Protein AF-A0A3C0B7F6-F1 (afdb_monomer_lite)

Foldseek 3Di:
DPVVVVVVVVVVVVVVVVVVVVVCVVCVPPDDDDDDLPFLDFDKQFQDDDPPDGPGHSLRVQAQFFASAFDAQPPPRHTLDHHGDTCHNVSSVVCRVGPNGITTTHDPVRRD

pLDDT: mean 92.84, std 5.3, range [62.16, 97.44]

Structure (mmCIF, N/CA/C/O backbone):
data_AF-A0A3C0B7F6-F1
#
_entry.id   AF-A0A3C0B7F6-F1
#
loop_
_atom_site.group_PDB
_atom_site.id
_atom_site.type_symbol
_atom_site.label_atom_id
_atom_site.label_alt_id
_atom_site.label_comp_id
_atom_site.label_asym_id
_atom_site.label_entity_id
_atom_site.label_seq_id
_atom_site.pdbx_PDB_ins_code
_atom_site.Cartn_x
_atom_site.Cartn_y
_atom_site.Cartn_z
_atom_site.occupancy
_atom_site.B_iso_or_equiv
_atom_site.auth_seq_id
_atom_site.auth_comp_id
_atom_site.auth_asym_id
_atom_site.auth_atom_id
_atom_site.pdbx_PDB_model_num
ATOM 1 N N . GLY A 1 1 ? 28.510 28.489 -12.071 1.00 62.16 1 GLY A N 1
ATOM 2 C CA . GLY A 1 1 ? 27.187 27.966 -11.676 1.00 62.16 1 GLY A CA 1
ATOM 3 C C . GLY A 1 1 ? 26.523 27.169 -12.787 1.00 62.16 1 GLY A C 1
ATOM 4 O O . GLY A 1 1 ? 26.459 25.955 -12.681 1.00 62.16 1 GLY A O 1
ATOM 5 N N . ALA A 1 2 ? 26.087 27.824 -13.869 1.00 69.12 2 ALA A N 1
ATOM 6 C CA . ALA A 1 2 ? 25.191 27.233 -14.876 1.00 69.12 2 ALA A CA 1
ATOM 7 C C . ALA A 1 2 ? 25.734 26.014 -15.659 1.00 69.12 2 ALA A C 1
ATOM 9 O O . ALA A 1 2 ? 25.000 25.056 -15.872 1.00 69.12 2 ALA A O 1
ATOM 10 N N . ARG A 1 3 ? 27.021 25.996 -16.048 1.00 77.44 3 ARG A N 1
ATOM 11 C CA . ARG A 1 3 ? 27.605 24.877 -16.825 1.00 77.44 3 ARG A CA 1
ATOM 12 C C . ARG A 1 3 ? 27.626 23.541 -16.073 1.00 77.44 3 ARG A C 1
ATOM 14 O O . ARG A 1 3 ? 27.399 22.509 -16.689 1.00 77.44 3 ARG A O 1
ATOM 21 N N . LYS A 1 4 ? 27.881 23.569 -14.758 1.00 83.06 4 L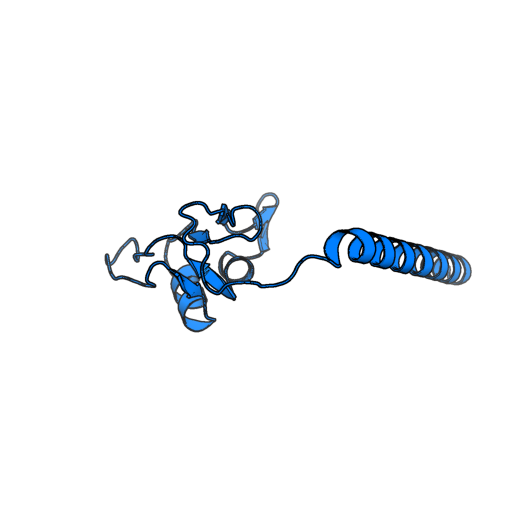YS A N 1
ATOM 22 C CA . LYS A 1 4 ? 27.871 22.360 -13.921 1.00 83.06 4 LYS A CA 1
ATOM 23 C C . LYS A 1 4 ? 26.449 21.819 -13.775 1.00 83.06 4 LYS A C 1
ATOM 25 O O . LYS A 1 4 ? 26.243 20.637 -13.981 1.00 83.06 4 LYS A O 1
ATOM 30 N N . GLY A 1 5 ? 25.471 22.701 -13.546 1.00 82.31 5 GLY A N 1
ATOM 31 C CA . GLY A 1 5 ? 24.060 22.309 -13.481 1.00 82.31 5 GLY A CA 1
ATOM 32 C C . GLY A 1 5 ? 23.566 21.645 -14.768 1.00 82.31 5 GLY A C 1
ATOM 33 O O . GLY A 1 5 ? 22.909 20.619 -14.699 1.00 82.31 5 GLY A O 1
ATOM 34 N N . LEU A 1 6 ? 23.942 22.164 -15.943 1.00 78.81 6 LEU A N 1
ATOM 35 C CA . LEU A 1 6 ? 23.577 21.547 -17.226 1.00 78.81 6 LEU A CA 1
ATOM 36 C C . LEU A 1 6 ? 24.207 20.158 -17.418 1.00 78.81 6 LEU A C 1
ATOM 38 O O . LEU A 1 6 ? 23.535 19.248 -17.898 1.00 78.81 6 LEU A O 1
ATOM 42 N N . ALA A 1 7 ? 25.472 19.986 -17.024 1.00 84.31 7 ALA A N 1
ATOM 43 C CA . ALA A 1 7 ? 26.149 18.692 -17.085 1.00 84.31 7 ALA A CA 1
ATOM 44 C C . ALA A 1 7 ? 25.547 17.679 -16.094 1.00 84.31 7 ALA A C 1
ATOM 46 O O . ALA A 1 7 ? 25.276 16.544 -16.477 1.00 84.31 7 ALA A O 1
ATOM 47 N N . ASP A 1 8 ? 25.274 18.101 -14.856 1.00 90.50 8 ASP A N 1
ATOM 48 C CA . ASP A 1 8 ? 24.653 17.260 -13.827 1.00 90.50 8 ASP A CA 1
ATOM 49 C C . ASP A 1 8 ? 23.233 16.842 -14.244 1.00 90.50 8 ASP A C 1
ATOM 51 O O . ASP A 1 8 ? 22.850 15.689 -14.062 1.00 90.50 8 ASP A O 1
ATOM 55 N N . THR A 1 9 ? 22.456 17.748 -14.848 1.00 85.56 9 THR A N 1
ATOM 56 C CA . THR A 1 9 ? 21.124 17.432 -15.384 1.00 85.56 9 THR A CA 1
ATOM 57 C C . THR A 1 9 ? 21.205 16.425 -16.527 1.00 85.56 9 THR A C 1
ATOM 59 O O . THR A 1 9 ? 20.432 15.468 -16.546 1.00 85.56 9 THR A O 1
ATOM 62 N N . ALA A 1 10 ? 22.146 16.592 -17.461 1.00 83.25 10 ALA A N 1
ATOM 63 C CA . ALA A 1 10 ? 22.335 15.642 -18.555 1.00 83.25 10 ALA A CA 1
ATOM 64 C C . ALA A 1 10 ? 22.712 14.241 -18.040 1.00 83.25 10 ALA A C 1
ATOM 66 O O . ALA A 1 10 ? 22.133 13.252 -18.488 1.00 83.25 10 ALA A O 1
ATOM 67 N N . LEU A 1 11 ? 23.615 14.158 -17.055 1.00 88.31 11 LEU A N 1
ATOM 68 C CA . LEU A 1 11 ? 24.017 12.888 -16.443 1.00 88.31 11 LEU A CA 1
ATOM 69 C C . LEU A 1 11 ? 22.842 12.216 -15.715 1.00 88.31 11 LEU A C 1
ATOM 71 O O . LEU A 1 11 ? 22.522 11.065 -15.993 1.00 88.31 11 LEU A O 1
ATOM 75 N N . LYS A 1 12 ? 22.123 12.969 -14.871 1.00 92.25 12 LYS A N 1
ATOM 76 C CA . LYS A 1 12 ? 20.941 12.465 -14.150 1.00 92.25 12 LYS A CA 1
ATOM 77 C C . LYS A 1 12 ? 19.830 11.997 -15.089 1.00 92.25 12 LYS A C 1
ATOM 79 O O . LYS A 1 12 ? 19.112 11.061 -14.760 1.00 92.25 12 LYS A O 1
ATOM 84 N N . THR A 1 13 ? 19.691 12.630 -16.253 1.00 91.25 13 THR A N 1
ATOM 85 C CA . THR A 1 13 ? 18.720 12.216 -17.277 1.00 91.25 13 THR A CA 1
ATOM 86 C C . THR A 1 13 ? 19.089 10.851 -17.859 1.00 91.25 13 THR A C 1
ATOM 88 O O . THR A 1 13 ? 18.220 9.994 -18.014 1.00 91.25 13 THR A O 1
ATOM 91 N N . ALA A 1 14 ? 20.377 10.624 -18.141 1.00 92.31 14 ALA A N 1
ATOM 92 C CA . ALA A 1 14 ? 20.868 9.330 -18.611 1.00 92.31 14 ALA A CA 1
ATOM 93 C C . ALA A 1 14 ? 20.690 8.232 -17.547 1.00 92.31 14 ALA A C 1
ATOM 95 O O . ALA A 1 14 ? 20.205 7.147 -17.868 1.00 92.31 14 ALA A O 1
ATOM 96 N N . ASP A 1 15 ? 21.001 8.532 -16.283 1.00 94.06 15 ASP A N 1
ATOM 97 C CA . ASP A 1 15 ? 20.839 7.591 -15.169 1.00 94.06 15 ASP A CA 1
ATOM 98 C C . ASP A 1 15 ? 19.368 7.226 -14.933 1.00 94.06 15 ASP A C 1
ATOM 100 O O . ASP A 1 15 ? 19.040 6.053 -14.744 1.00 94.06 15 ASP A O 1
ATOM 104 N N . ALA A 1 16 ? 18.464 8.209 -15.004 1.00 94.75 16 ALA A N 1
ATOM 105 C CA . ALA A 1 16 ? 17.028 7.972 -14.888 1.00 94.75 16 ALA A CA 1
ATOM 106 C C . ALA A 1 16 ? 16.518 7.048 -16.005 1.00 94.75 16 ALA A C 1
ATOM 108 O O . ALA A 1 16 ? 15.811 6.084 -15.719 1.00 94.75 16 ALA A O 1
ATOM 109 N N . GLY A 1 17 ? 16.923 7.288 -17.259 1.00 95.25 17 GLY A N 1
ATOM 110 C CA . GLY A 1 17 ? 16.559 6.430 -18.392 1.00 95.25 17 GLY A CA 1
ATOM 111 C C . GLY A 1 17 ? 17.132 5.012 -18.291 1.00 95.25 17 GLY A C 1
ATOM 112 O O . GLY A 1 17 ? 16.500 4.039 -18.699 1.00 95.25 17 GLY A O 1
ATOM 113 N N . TYR A 1 18 ? 18.326 4.873 -17.716 1.00 95.56 18 TYR A N 1
ATOM 114 C CA . TYR A 1 18 ? 18.918 3.566 -17.463 1.00 95.56 18 TYR A CA 1
ATOM 115 C C . TYR A 1 18 ? 18.164 2.787 -16.379 1.00 95.56 18 TYR A C 1
ATOM 117 O O . TYR A 1 18 ? 17.898 1.593 -16.540 1.00 95.56 18 TYR A O 1
ATOM 125 N N . LEU A 1 19 ? 17.796 3.466 -15.289 1.00 96.38 19 LEU A N 1
ATOM 126 C CA . LEU A 1 19 ? 17.032 2.875 -14.197 1.00 96.38 19 LEU A CA 1
ATOM 127 C C . LEU A 1 19 ? 15.643 2.430 -14.662 1.00 96.38 19 LEU A C 1
ATOM 129 O O . LEU A 1 19 ? 15.256 1.300 -14.375 1.00 96.38 19 LEU A O 1
ATOM 133 N N . THR A 1 20 ? 14.916 3.267 -15.409 1.00 96.69 20 THR A N 1
ATOM 134 C CA . THR A 1 20 ? 13.578 2.909 -15.906 1.00 96.69 20 THR A CA 1
ATOM 135 C C . THR A 1 20 ? 13.621 1.678 -16.800 1.00 96.69 20 THR A C 1
ATOM 137 O O . THR A 1 20 ? 12.809 0.778 -16.610 1.00 96.69 20 THR A O 1
ATOM 140 N N . ARG A 1 21 ? 14.607 1.570 -17.701 1.00 97.12 21 ARG A N 1
ATOM 141 C CA . ARG A 1 21 ? 14.794 0.363 -18.517 1.00 97.12 21 ARG A CA 1
ATOM 142 C C . ARG A 1 21 ? 14.992 -0.884 -17.655 1.00 97.12 21 ARG A C 1
ATOM 144 O O . ARG A 1 21 ? 14.318 -1.879 -17.877 1.00 97.12 21 ARG A O 1
ATOM 151 N N . ARG A 1 22 ? 15.879 -0.824 -16.656 1.00 97.38 22 ARG A N 1
ATOM 152 C CA . ARG A 1 22 ? 16.122 -1.966 -15.760 1.00 97.38 22 ARG A CA 1
ATOM 153 C C . ARG A 1 22 ? 14.885 -2.361 -14.956 1.00 97.38 22 ARG A C 1
ATOM 155 O O . ARG A 1 22 ? 14.677 -3.545 -14.726 1.00 97.38 22 ARG A O 1
ATOM 162 N N . LEU A 1 23 ? 14.089 -1.389 -14.513 1.00 97.44 23 LEU A N 1
ATOM 163 C CA . LEU A 1 23 ? 12.840 -1.665 -13.802 1.00 97.44 23 LEU A CA 1
ATOM 164 C C . LEU A 1 23 ? 11.818 -2.346 -14.722 1.00 97.44 23 LEU A C 1
ATOM 166 O O . LEU A 1 23 ? 11.185 -3.308 -14.299 1.00 97.44 23 LEU A O 1
ATOM 170 N N . VAL A 1 24 ? 11.706 -1.904 -15.980 1.00 96.88 24 VAL A N 1
ATOM 171 C CA . VAL A 1 24 ? 10.848 -2.552 -16.987 1.00 96.88 24 VAL A CA 1
ATOM 172 C C . VAL A 1 24 ? 11.314 -3.979 -17.260 1.00 96.88 24 VAL A C 1
ATOM 174 O O . VAL A 1 24 ? 10.492 -4.885 -17.211 1.00 96.88 24 VAL A O 1
ATOM 177 N N . ASP A 1 25 ? 12.617 -4.198 -17.454 1.00 96.56 25 ASP A N 1
ATOM 178 C CA . ASP A 1 25 ? 13.172 -5.531 -17.725 1.00 96.56 25 ASP A CA 1
ATOM 179 C C . ASP A 1 25 ? 12.826 -6.549 -16.611 1.00 96.56 25 ASP A C 1
ATOM 181 O O . ASP A 1 25 ? 12.710 -7.740 -16.884 1.00 96.56 25 ASP A O 1
ATOM 185 N N . VAL A 1 26 ? 12.645 -6.098 -15.359 1.00 96.12 26 VAL A N 1
ATOM 186 C CA . VAL A 1 26 ? 12.278 -6.956 -14.213 1.00 96.12 26 VAL A CA 1
ATOM 187 C C . VAL A 1 26 ? 10.761 -7.098 -14.039 1.00 96.12 26 VAL A C 1
ATOM 189 O O . VAL A 1 26 ? 10.296 -8.156 -13.626 1.00 96.12 26 VAL A O 1
ATOM 192 N N . ALA A 1 27 ? 9.986 -6.048 -14.318 1.00 95.75 27 ALA A N 1
ATOM 193 C CA . ALA A 1 27 ? 8.549 -6.007 -14.036 1.00 95.75 27 ALA A CA 1
ATOM 194 C C . ALA A 1 27 ? 7.652 -6.319 -15.249 1.00 95.75 27 ALA A C 1
ATOM 196 O O . ALA A 1 27 ? 6.439 -6.410 -15.084 1.00 95.75 27 ALA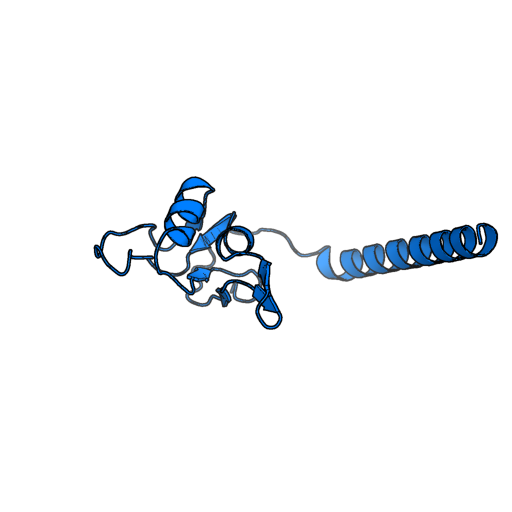 A O 1
ATOM 197 N N . GLN A 1 28 ? 8.213 -6.475 -16.455 1.00 94.94 28 GLN A N 1
ATOM 198 C CA . GLN A 1 28 ? 7.452 -6.623 -17.708 1.00 94.94 28 GLN A CA 1
ATOM 199 C C . GLN A 1 28 ? 6.466 -7.802 -17.726 1.00 94.94 28 GLN A C 1
ATOM 201 O O . GLN A 1 28 ? 5.443 -7.720 -18.400 1.00 94.94 28 GLN A O 1
ATOM 206 N N . ASP A 1 29 ? 6.758 -8.869 -16.981 1.00 93.75 29 ASP A N 1
ATOM 207 C CA . ASP A 1 29 ? 5.948 -10.091 -16.956 1.00 93.75 29 ASP A CA 1
ATOM 208 C C . ASP A 1 29 ? 4.937 -10.107 -15.789 1.00 93.75 29 ASP A C 1
ATOM 210 O O . ASP A 1 29 ? 4.269 -11.113 -15.554 1.00 93.75 29 ASP A O 1
ATOM 214 N N . VAL A 1 30 ? 4.804 -9.000 -15.046 1.00 93.06 30 VAL A N 1
ATOM 215 C CA . VAL A 1 30 ? 3.855 -8.868 -13.932 1.00 93.06 30 VAL A CA 1
ATOM 216 C C . VAL A 1 30 ? 2.521 -8.332 -14.452 1.00 93.06 30 VAL A C 1
ATOM 218 O O . VAL A 1 30 ? 2.402 -7.161 -14.813 1.00 93.06 30 VAL A O 1
ATOM 221 N N . VAL A 1 31 ? 1.500 -9.191 -14.471 1.00 94.56 31 VAL A N 1
ATOM 222 C CA . VAL A 1 31 ? 0.140 -8.877 -14.940 1.00 94.56 31 VAL A CA 1
ATOM 223 C C . VAL A 1 31 ? -0.909 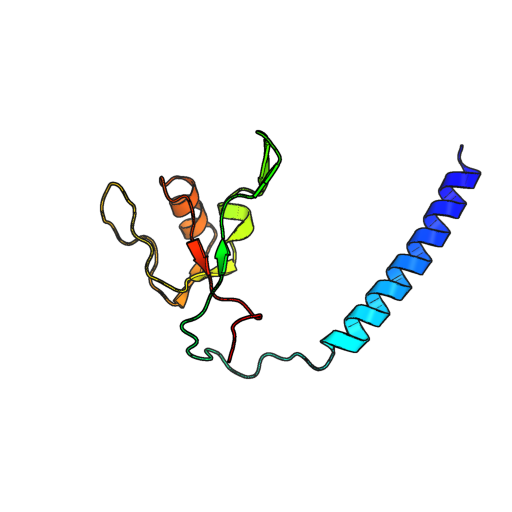-9.304 -13.912 1.00 94.56 31 VAL A C 1
ATOM 225 O O . VAL A 1 31 ? -0.712 -10.277 -13.191 1.00 94.56 31 VAL A O 1
ATOM 228 N N . ILE A 1 32 ? -2.035 -8.586 -13.847 1.00 95.31 32 ILE A N 1
ATOM 229 C CA . ILE A 1 32 ? -3.174 -8.954 -12.990 1.00 95.31 32 ILE A CA 1
ATOM 230 C C . ILE A 1 32 ? -3.899 -10.137 -13.643 1.00 95.31 32 ILE A C 1
ATOM 232 O O . ILE A 1 32 ? -4.448 -9.991 -14.736 1.00 95.31 32 ILE A O 1
ATOM 236 N N . THR A 1 33 ? -3.893 -11.300 -12.992 1.00 95.25 33 THR A N 1
ATOM 237 C CA . THR A 1 33 ? -4.495 -12.539 -13.523 1.00 95.25 33 THR A CA 1
ATOM 238 C C . THR A 1 33 ? -5.811 -12.925 -12.859 1.00 95.25 33 THR A C 1
ATOM 240 O O . THR A 1 33 ? -6.587 -13.679 -13.442 1.00 95.25 33 THR A O 1
ATOM 243 N N . GLU A 1 34 ? -6.080 -12.411 -11.664 1.00 94.81 34 GLU A N 1
ATOM 244 C CA . GLU A 1 34 ? -7.259 -12.736 -10.864 1.00 94.81 34 GLU A CA 1
ATOM 245 C C . GLU A 1 34 ? -7.700 -11.541 -10.014 1.00 94.81 34 GLU A C 1
ATOM 247 O O . GLU A 1 34 ? -6.950 -10.581 -9.840 1.00 94.81 34 GLU A O 1
ATOM 252 N N . ALA A 1 35 ? -8.943 -11.587 -9.529 1.00 92.06 35 ALA A N 1
ATOM 253 C CA . ALA A 1 35 ? -9.531 -10.510 -8.734 1.00 92.06 35 ALA A CA 1
ATOM 254 C C . ALA A 1 35 ? -9.198 -10.621 -7.236 1.00 92.06 35 ALA A C 1
ATOM 256 O O . ALA A 1 35 ? -9.043 -9.600 -6.574 1.00 92.06 35 ALA A O 1
ATOM 257 N N . ASP A 1 36 ? -9.091 -11.844 -6.711 1.00 93.00 36 ASP A N 1
ATOM 258 C CA . ASP A 1 36 ? -8.755 -12.112 -5.313 1.00 93.00 36 ASP A CA 1
ATOM 259 C C . ASP A 1 36 ? -8.010 -13.449 -5.189 1.00 93.00 36 ASP A C 1
ATOM 261 O O . ASP A 1 36 ? -8.564 -14.493 -5.533 1.00 93.00 36 ASP A O 1
ATOM 265 N N . CYS A 1 37 ? -6.783 -13.406 -4.668 1.00 92.69 37 CYS A N 1
ATOM 266 C CA . CYS A 1 37 ? -5.964 -14.583 -4.362 1.00 92.69 37 CYS A CA 1
ATOM 267 C C . CYS A 1 37 ? -6.355 -15.277 -3.052 1.00 92.69 37 CYS A C 1
ATOM 269 O O . CYS A 1 37 ? -5.839 -16.340 -2.714 1.00 92.69 37 CYS A O 1
ATOM 271 N N . GLY A 1 38 ? -7.243 -14.668 -2.262 1.00 91.12 38 GLY A N 1
ATOM 272 C CA . GLY A 1 38 ? -7.696 -15.198 -0.979 1.00 91.12 38 GLY A CA 1
ATOM 273 C C . GLY A 1 38 ? -6.635 -15.152 0.121 1.00 91.12 38 GLY A C 1
ATOM 274 O O . GLY A 1 38 ? -6.838 -15.744 1.182 1.00 91.12 38 GLY A O 1
ATOM 275 N N . THR A 1 39 ? -5.511 -14.457 -0.095 1.00 93.50 39 THR A N 1
ATOM 276 C CA . THR A 1 39 ? -4.443 -14.376 0.904 1.00 93.50 39 THR A CA 1
ATOM 277 C C . THR A 1 39 ? -4.959 -13.766 2.207 1.00 93.50 39 THR A C 1
ATOM 279 O O . THR A 1 39 ? -5.667 -12.752 2.221 1.00 93.50 39 THR A O 1
ATOM 282 N N . LEU A 1 40 ? -4.564 -14.392 3.315 1.00 93.19 40 LEU A N 1
ATOM 283 C CA . LEU A 1 40 ? -4.770 -13.898 4.680 1.00 93.19 40 LEU A CA 1
ATOM 284 C C . LEU A 1 40 ? -3.536 -13.145 5.191 1.00 93.19 40 LEU A C 1
ATOM 286 O O . LEU A 1 40 ? -3.403 -12.880 6.383 1.00 93.19 40 LEU A O 1
ATOM 290 N N . ARG A 1 41 ? -2.582 -12.857 4.300 1.00 94.00 41 ARG A N 1
ATOM 291 C CA . ARG A 1 41 ? -1.330 -12.185 4.626 1.00 94.00 41 ARG A CA 1
ATOM 292 C C . ARG A 1 41 ? -1.345 -10.783 4.046 1.00 94.00 41 ARG A C 1
ATOM 294 O O . ARG A 1 41 ? -1.597 -10.583 2.859 1.00 94.00 41 ARG A O 1
ATOM 301 N N . GLY A 1 42 ? -0.979 -9.820 4.874 1.00 94.19 42 GLY A N 1
ATOM 302 C CA . GLY A 1 42 ? -0.857 -8.427 4.475 1.00 94.19 42 GLY A CA 1
ATOM 303 C C . GLY A 1 42 ? 0.325 -7.750 5.137 1.00 94.19 42 GLY A C 1
ATOM 304 O O . GLY 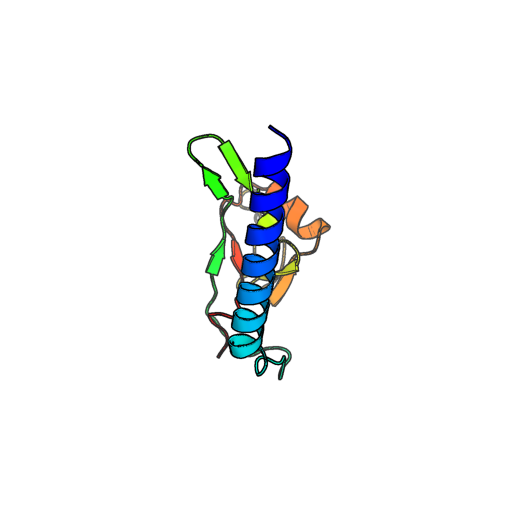A 1 42 ? 1.194 -8.394 5.730 1.00 94.19 42 GLY A O 1
ATOM 305 N N . LEU A 1 43 ? 0.357 -6.432 5.003 1.00 95.69 43 LEU A N 1
ATOM 306 C CA . LEU A 1 43 ? 1.360 -5.574 5.610 1.00 95.69 43 LEU A CA 1
ATOM 307 C C . LEU A 1 43 ? 0.676 -4.584 6.544 1.00 95.69 43 LEU A C 1
ATOM 309 O O . LEU A 1 43 ? -0.260 -3.888 6.153 1.00 95.69 43 LEU A O 1
ATOM 313 N N . THR A 1 44 ? 1.185 -4.484 7.767 1.00 96.12 44 THR A N 1
ATOM 314 C CA . THR A 1 44 ? 0.790 -3.431 8.700 1.00 96.12 44 THR A CA 1
ATOM 315 C C . THR A 1 44 ? 1.364 -2.099 8.225 1.00 96.12 44 THR A C 1
ATOM 317 O O . THR A 1 44 ? 2.578 -1.945 8.068 1.00 96.12 44 THR A O 1
ATOM 320 N N . THR A 1 45 ? 0.487 -1.129 7.999 1.00 95.69 45 THR A N 1
ATOM 321 C CA . THR A 1 45 ? 0.821 0.219 7.543 1.00 95.69 45 THR A CA 1
ATOM 322 C C . THR A 1 45 ? 0.481 1.222 8.635 1.00 95.69 45 THR A C 1
ATOM 324 O O . THR A 1 45 ? -0.597 1.181 9.219 1.00 95.69 45 THR A O 1
ATOM 327 N N . THR A 1 46 ? 1.427 2.111 8.920 1.00 95.69 46 THR A N 1
ATOM 328 C CA . THR A 1 46 ? 1.342 3.180 9.923 1.00 95.69 46 THR A CA 1
ATOM 329 C C . THR A 1 46 ? 1.758 4.502 9.287 1.00 95.69 46 THR A C 1
ATOM 331 O O . THR A 1 46 ? 2.459 4.501 8.270 1.00 95.69 46 THR A O 1
ATOM 334 N N . ALA A 1 47 ? 1.396 5.634 9.890 1.00 94.19 47 ALA A N 1
ATOM 335 C CA . ALA A 1 47 ? 1.931 6.930 9.472 1.00 94.19 47 ALA A CA 1
ATOM 336 C C . ALA A 1 47 ? 3.475 6.920 9.489 1.00 94.19 47 ALA A C 1
ATOM 338 O O . ALA A 1 47 ? 4.103 6.439 10.442 1.00 94.19 47 ALA A O 1
ATOM 339 N N . LEU A 1 48 ? 4.102 7.450 8.436 1.00 93.62 48 LEU A N 1
ATOM 340 C CA . LEU A 1 48 ? 5.558 7.489 8.324 1.00 93.62 48 LEU A CA 1
ATOM 341 C C . LEU A 1 48 ? 6.094 8.691 9.102 1.00 93.62 48 LEU A C 1
ATOM 343 O O . LEU A 1 48 ? 5.969 9.835 8.669 1.00 93.62 48 LEU A O 1
ATOM 347 N N . LYS A 1 49 ? 6.735 8.432 10.242 1.00 92.06 49 LYS A N 1
ATOM 348 C CA . LYS A 1 49 ? 7.351 9.466 11.083 1.00 92.06 49 LYS A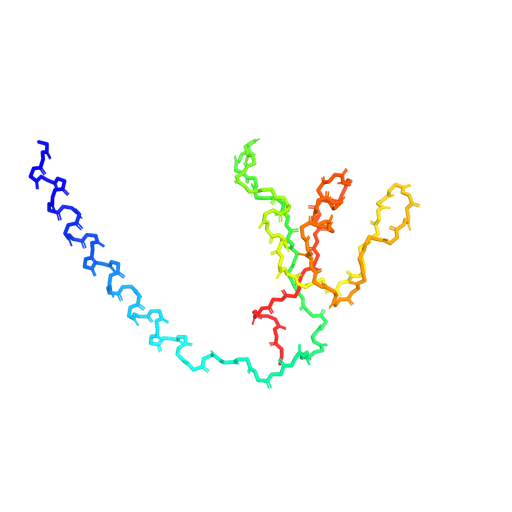 CA 1
ATOM 349 C C . LYS A 1 49 ? 8.867 9.454 10.917 1.00 92.06 49 LYS A C 1
ATOM 351 O O . LYS A 1 49 ? 9.499 8.400 10.996 1.00 92.06 49 LYS A O 1
ATOM 356 N N . LYS A 1 50 ? 9.467 10.626 10.717 1.00 91.12 50 LYS A N 1
ATOM 357 C CA . LYS A 1 50 ? 10.920 10.820 10.717 1.00 91.12 50 LYS A CA 1
ATOM 358 C C . LYS A 1 50 ? 11.273 11.765 11.856 1.00 91.12 50 LYS A C 1
ATOM 360 O O . LYS A 1 50 ? 11.070 12.971 11.765 1.00 91.12 50 LYS A O 1
ATOM 365 N N . ASN A 1 51 ? 11.821 11.200 12.930 1.00 89.06 51 ASN A N 1
ATOM 366 C CA . ASN A 1 51 ? 11.948 11.868 14.227 1.00 89.06 51 ASN A CA 1
ATOM 367 C C . ASN A 1 51 ? 10.558 12.259 14.766 1.00 89.06 51 ASN A C 1
ATOM 369 O O . ASN A 1 51 ? 9.737 11.377 15.003 1.00 89.06 51 ASN A O 1
ATOM 373 N N . GLU A 1 52 ? 10.295 13.555 14.928 1.00 87.19 52 GLU A N 1
ATOM 374 C CA . GLU A 1 52 ? 9.016 14.100 15.402 1.00 87.19 52 GLU A CA 1
ATOM 375 C C . GLU A 1 52 ? 8.141 14.648 14.261 1.00 87.19 52 GLU A C 1
ATOM 377 O O . GLU A 1 52 ? 7.023 15.091 14.503 1.00 87.19 52 GLU A O 1
ATOM 382 N N . GLU A 1 53 ? 8.622 14.608 13.015 1.00 90.62 53 GLU A N 1
ATOM 383 C CA . GLU A 1 53 ? 7.883 15.098 11.852 1.00 90.62 53 GLU A CA 1
ATOM 384 C C . GLU A 1 53 ? 7.162 13.942 11.149 1.00 90.62 53 GLU A C 1
ATOM 386 O O . GLU A 1 53 ? 7.756 12.898 10.851 1.00 90.62 53 GLU A O 1
ATOM 391 N N . VAL A 1 54 ? 5.868 14.126 10.885 1.00 89.50 54 VAL A N 1
ATOM 392 C CA . VAL A 1 54 ? 5.087 13.215 10.042 1.00 89.50 54 VAL A CA 1
ATOM 393 C C . VAL A 1 54 ? 5.455 13.503 8.588 1.00 89.50 54 VAL A C 1
ATOM 395 O O . VAL A 1 54 ? 5.198 14.594 8.091 1.00 89.50 54 VAL A O 1
ATOM 398 N N . VAL A 1 55 ? 6.098 12.537 7.930 1.00 94.00 55 VAL A N 1
ATOM 399 C CA . VAL A 1 55 ? 6.504 12.631 6.518 1.00 94.00 55 VAL A CA 1
ATOM 400 C C . VAL A 1 55 ? 5.342 12.264 5.601 1.00 94.00 55 VAL A C 1
ATOM 402 O O . VAL A 1 55 ? 5.127 12.935 4.600 1.00 94.00 55 VAL A O 1
ATOM 405 N N . GLU A 1 56 ? 4.602 11.214 5.959 1.00 94.31 56 GLU A N 1
ATOM 406 C CA . GLU A 1 56 ? 3.364 10.798 5.292 1.00 94.31 56 GLU A CA 1
ATOM 407 C C . GLU A 1 56 ? 2.343 10.402 6.359 1.00 94.31 56 GLU A C 1
ATOM 409 O O . GLU A 1 56 ? 2.686 9.712 7.330 1.00 94.31 56 GLU A O 1
ATOM 414 N N . THR A 1 57 ? 1.102 10.852 6.184 1.00 95.25 57 THR A N 1
ATOM 415 C CA . THR A 1 57 ? -0.023 10.533 7.077 1.00 95.25 57 THR A CA 1
ATOM 416 C C . THR A 1 57 ? -0.437 9.066 6.943 1.00 95.25 57 THR A C 1
ATOM 418 O O . THR A 1 57 ? 0.063 8.350 6.071 1.00 95.25 57 THR A O 1
ATOM 421 N N . LEU A 1 58 ? -1.317 8.572 7.821 1.00 95.31 58 LEU A N 1
ATOM 422 C CA . LEU A 1 58 ? -1.857 7.225 7.632 1.00 95.31 58 LEU A CA 1
ATOM 423 C C . LEU A 1 58 ? -2.766 7.211 6.394 1.00 95.31 58 LEU A C 1
ATOM 425 O O . LEU A 1 58 ? -2.608 6.317 5.563 1.00 95.31 58 LEU A O 1
ATOM 429 N N . TYR A 1 59 ? -3.597 8.244 6.225 1.00 96.12 59 TYR A N 1
ATOM 430 C CA . TYR A 1 59 ? -4.424 8.505 5.044 1.00 96.12 59 TYR A CA 1
ATOM 431 C C . TYR A 1 59 ? -3.663 8.296 3.726 1.00 96.12 59 TYR A C 1
ATOM 433 O O . TYR A 1 59 ? -4.037 7.442 2.920 1.00 96.12 59 TYR A O 1
ATOM 441 N N . ASP A 1 60 ? -2.550 9.014 3.532 1.00 95.69 60 ASP A N 1
ATOM 442 C CA . ASP A 1 60 ? -1.791 8.987 2.271 1.00 95.69 60 ASP A CA 1
ATOM 443 C C . ASP A 1 60 ? -1.229 7.596 1.955 1.00 95.69 60 ASP A C 1
ATOM 445 O O . ASP A 1 60 ? -1.039 7.228 0.794 1.00 95.69 60 ASP A O 1
ATOM 449 N N . ARG A 1 61 ? -0.947 6.806 2.995 1.00 95.62 61 ARG A N 1
ATOM 450 C CA . ARG A 1 61 ? -0.335 5.484 2.846 1.00 95.62 61 ARG A CA 1
ATOM 451 C C . ARG A 1 61 ? -1.345 4.374 2.584 1.00 95.62 61 ARG A C 1
ATOM 453 O O . ARG A 1 61 ? -0.956 3.347 2.019 1.00 95.62 61 ARG A O 1
ATOM 460 N N . ILE A 1 62 ? -2.597 4.554 3.004 1.00 96.19 62 ILE A N 1
ATOM 461 C CA . ILE A 1 62 ? -3.643 3.530 2.895 1.00 96.19 62 ILE A CA 1
ATOM 462 C C . ILE A 1 62 ? -4.625 3.780 1.744 1.00 96.19 62 ILE A C 1
ATOM 464 O O . ILE A 1 62 ? -5.260 2.828 1.298 1.00 96.19 62 ILE A O 1
ATOM 468 N N . LEU A 1 63 ? -4.718 5.009 1.227 1.00 97.25 63 LEU A N 1
ATOM 469 C CA . LEU A 1 63 ? -5.627 5.364 0.135 1.00 97.25 63 LEU A CA 1
ATOM 470 C C . LEU A 1 63 ? -5.449 4.452 -1.095 1.00 97.25 63 LEU A C 1
ATOM 472 O O . LEU A 1 63 ? -4.333 4.233 -1.579 1.00 97.25 63 LEU A O 1
ATOM 476 N N . GLY A 1 64 ? -6.561 3.917 -1.609 1.00 95.94 64 GLY A N 1
ATOM 477 C CA . GLY A 1 64 ? -6.597 3.019 -2.771 1.00 95.94 64 GLY A CA 1
ATOM 478 C C . GLY A 1 64 ? -6.032 1.618 -2.508 1.00 95.94 64 GLY A C 1
ATOM 479 O O . GLY A 1 64 ? -5.752 0.866 -3.444 1.00 95.94 64 GLY A O 1
ATOM 480 N N . ARG A 1 65 ? -5.791 1.256 -1.242 1.00 96.38 65 ARG A N 1
ATOM 481 C CA . ARG A 1 65 ? -5.429 -0.110 -0.832 1.00 96.38 65 ARG A CA 1
ATOM 482 C C . ARG A 1 65 ? -6.668 -0.880 -0.403 1.00 96.38 65 ARG A C 1
ATOM 484 O O . ARG A 1 65 ? -7.694 -0.294 -0.098 1.00 96.38 65 ARG A O 1
ATOM 491 N N . VAL A 1 66 ? -6.544 -2.200 -0.345 1.00 96.19 66 VAL A N 1
ATOM 492 C CA . VAL A 1 66 ? -7.609 -3.086 0.135 1.00 96.19 66 VAL A CA 1
ATOM 493 C C . VAL A 1 66 ? -7.285 -3.540 1.553 1.00 96.19 66 VAL A C 1
ATOM 495 O O . VAL A 1 66 ? -6.144 -3.934 1.826 1.00 96.19 66 VAL A O 1
ATOM 498 N N . THR A 1 67 ? -8.262 -3.483 2.452 1.00 96.50 67 THR A N 1
ATOM 499 C CA . THR A 1 67 ? -8.118 -3.940 3.841 1.00 96.50 67 THR A CA 1
ATOM 500 C C . THR A 1 67 ? -7.962 -5.456 3.907 1.00 96.50 67 THR A C 1
ATOM 502 O O . THR A 1 67 ? -8.558 -6.204 3.132 1.00 96.50 67 THR A O 1
ATOM 505 N N . LEU A 1 68 ? -7.135 -5.935 4.837 1.00 95.81 68 LEU A N 1
ATOM 506 C CA . LEU A 1 68 ? -7.044 -7.369 5.121 1.00 95.81 68 LEU A CA 1
ATOM 507 C C . LEU A 1 68 ? -8.092 -7.820 6.146 1.00 95.81 68 LEU A C 1
ATOM 509 O O . LEU A 1 68 ? -8.605 -8.931 6.053 1.00 95.81 68 LEU A O 1
ATOM 513 N N . HIS A 1 69 ? -8.385 -6.957 7.115 1.00 94.12 69 HIS A N 1
ATOM 514 C CA . HIS A 1 69 ? -9.281 -7.214 8.236 1.00 94.12 69 HIS A CA 1
ATOM 515 C C . HIS A 1 69 ? -10.285 -6.070 8.381 1.00 94.12 69 HIS A C 1
ATOM 517 O O . HIS A 1 69 ? -9.997 -4.941 7.977 1.00 94.12 69 HIS A O 1
ATOM 523 N N . ASP A 1 70 ? -11.423 -6.365 9.008 1.00 95.44 70 ASP A N 1
ATOM 524 C CA . ASP A 1 70 ? -12.400 -5.363 9.422 1.00 95.44 70 ASP A CA 1
ATOM 525 C C . ASP A 1 70 ? -11.738 -4.311 10.319 1.00 95.44 70 ASP A C 1
ATOM 527 O O . ASP A 1 70 ? -11.008 -4.641 11.263 1.00 95.44 70 ASP A O 1
ATOM 531 N N . ILE A 1 71 ? -12.033 -3.041 10.058 1.00 94.56 71 ILE A N 1
ATOM 532 C CA . ILE A 1 71 ? -11.537 -1.931 10.869 1.00 94.56 71 ILE A CA 1
ATOM 533 C C . ILE A 1 71 ? -12.698 -1.375 11.675 1.00 94.56 71 ILE A C 1
ATOM 535 O O . ILE A 1 71 ? -13.699 -0.926 11.123 1.00 94.56 71 ILE A O 1
ATOM 539 N N . TYR A 1 72 ? -12.536 -1.367 12.993 1.00 93.88 72 TYR A N 1
ATOM 540 C CA . TYR A 1 72 ? -13.512 -0.819 13.926 1.00 93.88 72 TYR A CA 1
ATOM 541 C C . TYR A 1 72 ? -12.983 0.469 14.543 1.00 93.88 72 TYR A C 1
ATOM 543 O O . TYR A 1 72 ? -11.804 0.569 14.888 1.00 93.88 72 TYR A O 1
ATOM 551 N N . HIS A 1 73 ? -13.868 1.438 14.750 1.00 92.25 73 HIS A N 1
ATOM 552 C CA . HIS A 1 73 ? -13.533 2.655 15.466 1.00 92.25 73 HIS A CA 1
ATOM 553 C C . HIS A 1 73 ? -13.265 2.325 16.950 1.00 92.25 73 HIS A C 1
ATOM 555 O O . HIS A 1 73 ? -14.182 1.873 17.646 1.00 92.25 73 HIS A O 1
ATOM 561 N N . PRO A 1 74 ? -12.061 2.588 17.501 1.00 90.06 74 PRO A N 1
ATOM 562 C CA . PRO A 1 74 ? -11.673 2.094 18.830 1.00 90.06 74 PRO A CA 1
ATOM 563 C C . PRO A 1 74 ? -12.548 2.590 19.989 1.00 90.06 74 PRO A C 1
ATOM 565 O O . PRO A 1 74 ? -12.614 1.952 21.036 1.00 90.06 74 PRO A O 1
ATOM 568 N N . GLN A 1 75 ? -13.199 3.747 19.825 1.00 91.00 75 GLN A N 1
ATOM 569 C CA . GLN A 1 75 ? -14.019 4.364 20.876 1.00 91.00 75 GLN A CA 1
ATOM 570 C C . GLN A 1 75 ? -15.510 4.022 20.790 1.00 91.00 75 GLN A C 1
ATOM 572 O O . GLN A 1 75 ? -16.161 3.918 21.826 1.00 91.00 75 GLN A O 1
ATOM 577 N N . THR A 1 76 ? -16.063 3.887 19.582 1.00 90.94 76 THR A N 1
ATOM 578 C CA . THR A 1 76 ? -17.505 3.661 19.376 1.00 90.94 76 THR A CA 1
ATOM 579 C C . THR A 1 76 ? -17.807 2.184 19.142 1.00 90.94 76 THR A C 1
ATOM 581 O O . THR A 1 76 ? -18.926 1.747 19.391 1.00 90.94 76 THR A O 1
ATOM 584 N N . GLY A 1 77 ? -16.810 1.403 18.709 1.00 90.12 77 GLY A N 1
ATOM 585 C CA . GLY A 1 77 ? -16.984 0.013 18.295 1.00 90.12 77 GLY A CA 1
ATOM 586 C C . GLY A 1 77 ? -17.725 -0.132 16.965 1.00 90.12 77 GLY A C 1
ATOM 587 O O . GLY A 1 77 ? -18.084 -1.246 16.596 1.00 90.12 77 GLY A O 1
ATOM 588 N N . GLU A 1 78 ? -17.973 0.971 16.258 1.00 92.69 78 GLU A N 1
ATOM 589 C CA . GLU A 1 78 ? -18.621 0.954 14.951 1.00 92.69 78 GLU A CA 1
ATOM 590 C C . GLU A 1 78 ? -17.649 0.447 13.888 1.00 92.69 78 GLU A C 1
ATOM 592 O O . GLU A 1 78 ? -16.461 0.772 13.903 1.00 92.69 78 GLU A O 1
ATOM 597 N N . LEU A 1 79 ? -18.163 -0.366 12.971 1.00 94.25 79 LEU A N 1
ATOM 598 C CA . LEU A 1 79 ? -17.418 -0.839 11.815 1.00 94.25 79 LEU A CA 1
ATOM 599 C C . LEU A 1 79 ? -17.209 0.329 10.843 1.00 94.25 79 LEU A C 1
ATOM 601 O O . LEU A 1 79 ? -18.179 0.955 10.420 1.00 94.25 79 LEU A O 1
ATOM 605 N N . ILE A 1 80 ? -15.951 0.622 10.516 1.00 93.50 80 ILE A N 1
ATOM 606 C CA . ILE A 1 80 ? -15.569 1.659 9.551 1.00 93.50 80 ILE A CA 1
ATOM 607 C C . ILE A 1 80 ? -15.554 1.074 8.135 1.00 93.50 80 ILE A C 1
ATOM 609 O O . ILE A 1 80 ? -16.080 1.692 7.215 1.00 93.50 80 ILE A O 1
ATOM 613 N N . VAL A 1 81 ? -14.936 -0.098 7.965 1.00 95.62 81 VAL A N 1
ATOM 614 C CA . VAL A 1 81 ? -14.766 -0.766 6.666 1.00 95.62 81 VAL A CA 1
ATOM 615 C C . VAL A 1 81 ? -14.613 -2.274 6.863 1.00 95.62 81 VAL A C 1
ATOM 617 O O . VAL A 1 81 ? -13.970 -2.709 7.826 1.00 95.62 81 VAL A O 1
ATOM 620 N N . GLU A 1 82 ? -15.217 -3.061 5.972 1.00 95.56 82 GLU A N 1
ATOM 621 C CA . GLU A 1 82 ? -15.140 -4.527 5.992 1.00 95.56 82 GLU A CA 1
ATOM 622 C C . GLU A 1 82 ? -13.8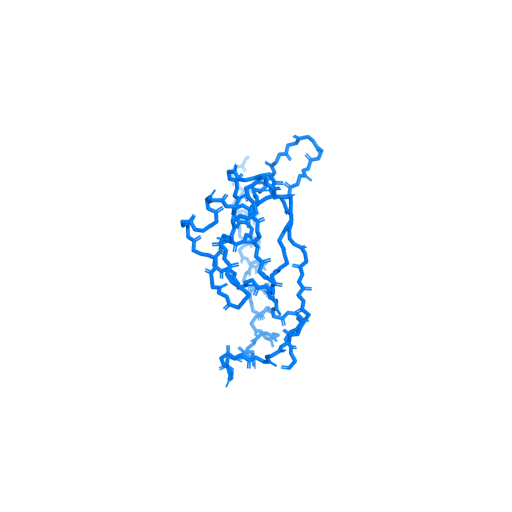12 -5.033 5.407 1.00 95.56 82 GLU A C 1
ATOM 624 O O . GLU A 1 82 ? -13.136 -4.353 4.629 1.00 95.56 82 GLU A O 1
ATOM 629 N N . ALA A 1 83 ? -13.407 -6.244 5.790 1.00 94.94 83 ALA A N 1
ATOM 630 C CA . ALA A 1 83 ? -12.269 -6.929 5.192 1.00 94.94 83 ALA A CA 1
ATOM 631 C C . ALA A 1 83 ? -12.474 -7.139 3.681 1.00 94.94 83 ALA A C 1
ATOM 633 O O . ALA A 1 83 ? -13.491 -7.675 3.245 1.00 94.94 83 ALA A O 1
ATOM 634 N N . GLY A 1 84 ? -11.467 -6.791 2.876 1.00 93.75 84 GLY A N 1
ATOM 635 C CA . GLY A 1 84 ? -11.516 -6.958 1.422 1.00 93.75 84 GLY A CA 1
ATOM 636 C C . GLY A 1 84 ? -12.122 -5.774 0.668 1.00 93.75 84 GLY A C 1
ATOM 637 O O . GLY A 1 84 ? -12.175 -5.817 -0.562 1.00 93.75 84 GLY A O 1
ATOM 638 N N . GLU A 1 85 ? -12.515 -4.706 1.363 1.00 95.12 85 GLU A N 1
ATOM 639 C CA . GLU A 1 85 ? -12.970 -3.469 0.732 1.00 95.12 85 GLU A CA 1
ATOM 640 C C . GLU A 1 85 ? -11.812 -2.513 0.416 1.00 95.12 85 GLU A C 1
ATOM 642 O O . GLU A 1 85 ? -10.766 -2.490 1.076 1.00 95.12 85 GLU A O 1
ATOM 647 N N . GLU A 1 86 ? -12.003 -1.714 -0.634 1.00 96.44 86 GLU A N 1
ATOM 648 C CA . GLU A 1 86 ? -11.069 -0.662 -1.023 1.00 96.44 86 GLU A CA 1
ATOM 649 C C . GLU A 1 86 ? -11.211 0.561 -0.109 1.00 96.44 86 GLU A C 1
ATOM 651 O O . GLU A 1 86 ? -12.303 1.070 0.137 1.00 96.44 86 GLU A O 1
ATOM 656 N N . LEU A 1 87 ? -10.075 1.074 0.350 1.00 96.62 87 LEU A N 1
ATOM 657 C CA . LEU A 1 87 ? -9.966 2.283 1.149 1.00 96.62 87 LEU A CA 1
ATOM 658 C C . LEU A 1 87 ? -10.092 3.514 0.251 1.00 96.62 87 LEU A C 1
ATOM 660 O O . LEU A 1 87 ? -9.113 4.005 -0.316 1.00 96.62 87 LEU A O 1
ATOM 664 N N . THR A 1 88 ? -11.318 4.011 0.125 1.00 97.31 88 THR A N 1
ATOM 665 C CA . THR A 1 88 ? -11.639 5.247 -0.599 1.00 97.31 88 THR A CA 1
ATOM 666 C C . THR A 1 88 ? -11.220 6.493 0.188 1.00 97.31 88 THR A C 1
ATOM 668 O O . THR A 1 88 ? -10.812 6.404 1.348 1.00 97.31 88 THR A O 1
ATOM 671 N N . GLU A 1 89 ? -11.324 7.674 -0.429 1.00 96.56 89 GLU A N 1
ATOM 672 C CA . GLU A 1 89 ? -11.037 8.960 0.229 1.00 96.56 89 GLU A CA 1
ATOM 673 C C . GLU A 1 89 ? -11.894 9.159 1.490 1.00 96.56 89 GLU A C 1
ATOM 675 O O . GLU A 1 89 ? -11.382 9.551 2.535 1.00 96.56 89 GLU A O 1
ATOM 680 N N . GLU A 1 90 ? -13.185 8.821 1.422 1.00 96.25 90 GLU A N 1
ATOM 681 C CA . GLU A 1 90 ? -14.122 8.959 2.544 1.00 96.25 90 GLU A CA 1
ATOM 682 C C . GLU A 1 90 ? -13.750 8.032 3.709 1.00 96.25 90 GLU A C 1
ATOM 684 O O . GLU A 1 90 ? -13.641 8.480 4.849 1.00 96.25 90 GLU A O 1
ATOM 689 N N . ILE A 1 91 ? -13.491 6.753 3.419 1.00 95.25 91 ILE A N 1
ATOM 690 C CA . ILE A 1 91 ? -13.117 5.756 4.433 1.00 95.25 91 ILE A CA 1
ATOM 691 C C . ILE A 1 91 ? -11.765 6.115 5.054 1.00 95.25 91 ILE A C 1
ATOM 693 O O . ILE A 1 91 ? -11.602 6.079 6.273 1.00 95.25 91 ILE A O 1
ATOM 697 N N . SER A 1 92 ? -10.796 6.498 4.223 1.00 95.81 92 SER A N 1
ATOM 698 C CA . SER A 1 92 ? -9.451 6.847 4.683 1.00 95.81 92 SER A CA 1
ATOM 699 C C . SER A 1 92 ? -9.471 8.088 5.578 1.00 95.81 92 SER A C 1
ATOM 701 O O . SER A 1 92 ? -8.730 8.134 6.558 1.00 95.81 92 SER A O 1
ATOM 703 N N . ALA A 1 93 ? -10.334 9.070 5.287 1.00 95.44 93 ALA A N 1
ATOM 704 C CA . ALA A 1 93 ? -10.521 10.245 6.137 1.00 95.44 93 ALA A CA 1
ATOM 705 C C . ALA A 1 93 ? -11.108 9.868 7.506 1.00 95.44 93 ALA A C 1
ATOM 707 O O . ALA A 1 93 ? -10.597 10.311 8.530 1.00 95.44 93 ALA A O 1
ATOM 708 N N . VAL A 1 94 ? -12.113 8.983 7.538 1.00 94.69 94 VAL A N 1
ATOM 709 C CA . VAL A 1 94 ? -12.674 8.463 8.799 1.00 94.69 94 VAL A CA 1
ATOM 710 C C . VAL A 1 94 ? -11.609 7.733 9.621 1.00 94.69 94 VAL A C 1
ATOM 712 O O . VAL A 1 94 ? -11.566 7.889 10.839 1.00 94.69 94 VAL A O 1
ATOM 715 N N . ILE A 1 95 ? -10.731 6.957 8.977 1.00 93.81 95 ILE A N 1
ATOM 716 C CA . ILE A 1 95 ? -9.630 6.264 9.660 1.00 93.81 95 ILE A CA 1
ATOM 717 C C . ILE A 1 95 ? -8.619 7.266 10.233 1.00 93.81 95 ILE A C 1
ATOM 719 O O . ILE A 1 95 ? -8.216 7.100 11.381 1.00 93.81 95 ILE A O 1
ATOM 723 N N . GLU A 1 96 ? -8.234 8.301 9.485 1.00 93.94 96 GLU A N 1
ATOM 724 C CA . GLU A 1 96 ? -7.289 9.334 9.947 1.00 93.94 96 GLU A CA 1
ATOM 725 C C . GLU A 1 96 ? -7.848 10.162 11.117 1.00 93.94 96 GLU A C 1
ATOM 727 O O . GLU A 1 96 ? -7.118 10.465 12.060 1.00 93.94 96 GLU A O 1
ATOM 732 N N . ASP A 1 97 ? -9.144 10.486 11.090 1.00 93.12 97 ASP A N 1
ATOM 733 C CA . ASP A 1 97 ? -9.823 11.205 12.177 1.00 93.12 97 ASP A CA 1
ATOM 734 C C . ASP A 1 97 ? -10.085 10.313 13.406 1.00 93.12 97 ASP A C 1
ATOM 736 O O . ASP A 1 97 ? -10.368 10.804 14.506 1.00 93.12 97 ASP A O 1
ATOM 740 N N . SER A 1 98 ? -9.985 8.993 13.240 1.00 92.19 98 SER A N 1
ATOM 741 C CA . SER A 1 98 ? -10.116 8.023 14.322 1.00 92.19 98 SER A CA 1
ATOM 742 C C . SER A 1 98 ? -8.778 7.783 15.041 1.00 92.19 98 SER A C 1
ATOM 744 O O . SER A 1 98 ? -7.704 7.961 14.471 1.00 92.19 98 SER A O 1
ATOM 746 N N . PRO A 1 99 ? -8.785 7.294 16.294 1.00 92.56 99 PRO A N 1
ATOM 747 C CA . PRO A 1 99 ? -7.560 6.935 17.015 1.00 92.56 99 PRO A CA 1
ATOM 748 C C . PRO A 1 99 ? -6.917 5.612 16.534 1.00 92.56 99 PRO A C 1
ATOM 750 O O . PRO A 1 99 ? -6.293 4.903 17.325 1.00 92.56 99 PRO A O 1
ATOM 753 N N . VAL A 1 100 ? -7.086 5.245 15.260 1.00 93.00 100 VAL A N 1
ATOM 754 C CA . VAL A 1 100 ? -6.458 4.066 14.651 1.00 93.00 100 VAL A CA 1
ATOM 755 C C . VAL A 1 100 ? -5.012 4.397 14.287 1.00 93.00 100 VAL A C 1
ATOM 757 O O . VAL A 1 100 ? -4.737 5.254 13.457 1.00 93.00 100 VAL A O 1
ATOM 760 N N . GLU A 1 101 ? -4.057 3.696 14.899 1.00 91.62 101 GLU A N 1
ATOM 761 C CA . GLU A 1 101 ? -2.627 3.950 14.659 1.00 91.62 101 GLU A CA 1
ATOM 762 C C . GLU A 1 101 ? -2.056 3.163 13.471 1.00 91.62 101 GLU A C 1
ATOM 764 O O . GLU A 1 101 ? -1.030 3.542 12.894 1.00 91.62 101 GLU A O 1
ATOM 769 N N . SER A 1 102 ? -2.691 2.043 13.120 1.00 93.88 102 SER A N 1
ATOM 770 C CA . SER A 1 102 ? -2.206 1.123 12.096 1.00 93.88 102 SER A CA 1
ATOM 771 C C . SER A 1 102 ? -3.335 0.365 11.419 1.00 93.88 102 SER A C 1
ATOM 773 O O . SER A 1 102 ? -4.277 -0.059 12.087 1.00 93.88 102 SER A O 1
ATOM 775 N N . VAL A 1 103 ? -3.170 0.100 10.126 1.00 95.25 103 VAL A N 1
ATOM 776 C CA . VAL A 1 103 ? -4.098 -0.695 9.316 1.00 95.25 103 VAL A CA 1
ATOM 777 C C . VAL A 1 103 ? -3.346 -1.835 8.642 1.00 95.25 103 VAL A C 1
ATOM 779 O O . VAL A 1 103 ? -2.256 -1.635 8.104 1.00 95.25 103 VAL A O 1
ATOM 782 N N . GLU A 1 104 ? -3.921 -3.034 8.646 1.00 95.88 104 GLU A N 1
ATOM 783 C CA . GLU A 1 104 ? -3.411 -4.146 7.846 1.00 95.88 104 GLU A CA 1
ATOM 784 C C . GLU A 1 104 ? -4.030 -4.124 6.449 1.00 95.88 104 GLU A C 1
ATOM 786 O O . GLU A 1 104 ? -5.243 -4.249 6.285 1.00 95.88 104 GLU A O 1
ATOM 791 N N . ILE A 1 105 ? -3.176 -3.972 5.438 1.00 96.62 105 ILE A N 1
ATOM 792 C CA . ILE A 1 105 ? -3.576 -3.904 4.031 1.00 96.62 105 ILE A CA 1
ATOM 793 C C . ILE A 1 105 ? -3.075 -5.119 3.258 1.00 96.62 105 ILE A C 1
ATOM 795 O O . ILE A 1 105 ? -2.013 -5.680 3.551 1.00 96.62 105 ILE A O 1
ATOM 799 N N . ARG A 1 106 ? -3.802 -5.490 2.208 1.00 95.88 106 ARG A N 1
ATOM 800 C CA . ARG A 1 106 ? -3.330 -6.449 1.209 1.00 95.88 106 ARG A CA 1
ATOM 801 C C . ARG A 1 106 ? -2.177 -5.853 0.401 1.00 95.88 106 ARG A C 1
ATOM 803 O O . ARG A 1 106 ? -2.136 -4.655 0.122 1.00 95.88 106 ARG A O 1
ATOM 810 N N . SER A 1 107 ? -1.217 -6.700 0.032 1.00 95.00 107 SER A N 1
ATOM 811 C CA . SER A 1 107 ? -0.005 -6.290 -0.677 1.00 95.00 107 SER A CA 1
ATOM 812 C C . SER A 1 107 ? 0.341 -7.259 -1.796 1.00 95.00 107 SER A C 1
ATOM 814 O O . SER A 1 107 ? 0.245 -8.473 -1.638 1.00 95.00 107 SER A O 1
ATOM 816 N N . VAL A 1 108 ? 0.860 -6.718 -2.899 1.00 93.75 108 VAL A N 1
ATOM 817 C CA . VAL A 1 108 ? 1.414 -7.507 -4.011 1.00 93.75 108 VAL A CA 1
ATOM 818 C C . VAL A 1 108 ? 2.586 -8.399 -3.583 1.00 93.75 108 VAL A C 1
ATOM 820 O O . VAL A 1 108 ? 2.904 -9.361 -4.266 1.00 93.75 108 VAL A O 1
ATOM 823 N N . LEU A 1 109 ? 3.228 -8.102 -2.445 1.00 93.88 109 LEU A N 1
ATOM 824 C CA . LEU A 1 109 ? 4.329 -8.900 -1.893 1.00 93.88 109 LEU A CA 1
ATOM 825 C C . LEU A 1 109 ? 3.859 -10.146 -1.129 1.00 93.88 109 LEU A C 1
ATOM 827 O O . LEU A 1 109 ? 4.672 -11.021 -0.838 1.00 93.88 109 LEU A O 1
ATOM 831 N N . THR A 1 110 ? 2.581 -10.198 -0.750 1.00 95.06 110 THR A N 1
ATOM 832 C CA . THR A 1 110 ? 1.977 -11.289 0.031 1.00 95.06 110 THR A CA 1
ATOM 833 C C . THR A 1 110 ? 0.840 -11.989 -0.716 1.00 95.06 110 THR A C 1
ATOM 835 O O . THR A 1 110 ? 0.130 -12.795 -0.114 1.00 95.06 110 THR A O 1
ATOM 838 N N . CYS A 1 111 ? 0.676 -11.680 -2.007 1.00 91.50 111 CYS A N 1
ATOM 839 C CA . CYS A 1 111 ? -0.221 -12.376 -2.923 1.00 91.50 111 CYS A CA 1
ATOM 840 C C . CYS A 1 111 ? 0.300 -13.799 -3.162 1.00 91.50 111 CYS A C 1
ATOM 842 O O . CYS A 1 111 ? 1.508 -13.980 -3.346 1.00 91.50 111 CYS A O 1
ATOM 844 N N . GLU A 1 112 ? -0.597 -14.781 -3.122 1.00 82.00 112 GLU A N 1
ATOM 845 C CA . GLU A 1 112 ? -0.307 -16.195 -3.409 1.00 82.00 112 GLU A CA 1
ATOM 846 C C . GLU A 1 112 ? -0.844 -16.589 -4.783 1.00 82.00 112 GLU A C 1
ATOM 848 O O . GLU A 1 112 ? -1.804 -15.924 -5.228 1.00 82.00 112 GLU A O 1
#

Sequence (112 aa):
GARKGLADTALKTADAGYLTRRLVDVAQDVVITEADCGTLRGLTTTALKKNEEVVETLYDRILGRVTLHDIYHPQTGELIVEAGEELTEEISAVIEDSPVESVEIRSVLTCE

Secondary structure (DSSP, 8-state):
-HHHHHHHHHHHHHHHHHHHHHHHHHHTT-----S------EEEEE-EEETTEEEE-HHHHHTTPBBSS-EE-TTT--EEE-TT-B--HHHHHHHHHTT--EEEEE-TTS--

Radius of gyration: 19.63 Å; chains: 1; bounding box: 46×44×40 Å